Protein AF-A0AAP0W2Y2-F1 (afdb_monomer_lite)

Radius of gyration: 28.7 Å; chains: 1; bounding box: 55×35×80 Å

Sequence (165 aa):
MTTERNTQGSIVCRECGRAFAFLAPHLRMTHEMSVSEYRERWSKAKHVPLASAEHSARCRDNVIRRIRSGELDPELQVRMMAEGYARIKDRSSPSALQQKSSSRTATINRIWETSPAVKRVSAEIRREAVRRMKARSETGEKVRSIADELNLSLSCLYRWQAEDG

Structure (mmCIF, N/CA/C/O backbone):
data_AF-A0AAP0W2Y2-F1
#
_entry.id   AF-A0AAP0W2Y2-F1
#
loop_
_atom_site.group_PDB
_atom_site.id
_atom_site.type_symbol
_atom_site.label_atom_id
_atom_site.label_alt_id
_atom_site.label_comp_id
_atom_site.label_asym_id
_atom_site.label_entity_id
_atom_site.label_seq_id
_atom_site.pdbx_PDB_ins_code
_atom_site.Cartn_x
_atom_site.Cartn_y
_atom_site.Cartn_z
_atom_site.occupancy
_atom_site.B_iso_or_equiv
_atom_site.auth_seq_id
_atom_site.auth_comp_id
_atom_site.auth_asym_id
_atom_site.auth_atom_id
_atom_site.pdbx_PDB_model_num
ATOM 1 N N . MET A 1 1 ? -5.773 -18.299 16.163 1.00 42.88 1 MET A N 1
ATOM 2 C CA . MET A 1 1 ? -4.443 -18.026 16.752 1.00 42.88 1 MET A CA 1
ATOM 3 C C . MET A 1 1 ? -4.493 -16.724 17.532 1.00 42.88 1 MET A C 1
ATOM 5 O O . MET A 1 1 ? -4.720 -15.665 16.959 1.00 42.88 1 MET A O 1
ATOM 9 N N . THR A 1 2 ? -4.383 -16.832 18.848 1.00 48.81 2 THR A N 1
ATOM 10 C CA . THR A 1 2 ? -4.643 -15.784 19.841 1.00 48.81 2 THR A CA 1
ATOM 11 C C . THR A 1 2 ? -3.447 -14.832 19.928 1.00 48.81 2 THR A C 1
ATOM 13 O O . THR A 1 2 ? -2.305 -15.271 20.014 1.00 48.81 2 THR A O 1
ATOM 16 N N . THR A 1 3 ? -3.663 -13.515 19.884 1.00 58.31 3 THR A N 1
ATOM 17 C CA . THR A 1 3 ? -2.643 -12.560 20.350 1.00 58.31 3 THR A CA 1
ATOM 18 C C . THR A 1 3 ? -2.334 -12.871 21.805 1.00 58.31 3 THR A C 1
ATOM 20 O O . THR A 1 3 ? -3.253 -12.809 22.619 1.00 58.31 3 THR A O 1
ATOM 23 N N . GLU A 1 4 ? -1.080 -13.190 22.124 1.00 63.34 4 GLU A N 1
ATOM 24 C CA . GLU A 1 4 ? -0.613 -13.266 23.508 1.00 63.34 4 GLU A CA 1
ATOM 25 C C . GLU A 1 4 ? -0.848 -11.907 24.168 1.00 63.34 4 GLU A C 1
ATOM 27 O O . GLU A 1 4 ? -0.271 -10.882 23.787 1.00 63.34 4 GLU A O 1
ATOM 32 N N . ARG A 1 5 ? -1.793 -11.903 25.103 1.00 63.56 5 ARG A N 1
ATOM 33 C CA . ARG A 1 5 ? -2.084 -10.773 25.974 1.00 63.56 5 ARG A CA 1
ATOM 34 C C . ARG A 1 5 ? -1.474 -11.094 27.328 1.00 63.56 5 ARG A C 1
ATOM 36 O O . ARG A 1 5 ? -1.575 -12.229 27.786 1.00 63.56 5 ARG A O 1
ATOM 43 N N . ASN A 1 6 ? -0.848 -10.104 27.950 1.00 67.19 6 ASN A N 1
ATOM 44 C CA . ASN A 1 6 ? -0.424 -10.226 29.340 1.00 67.19 6 ASN A CA 1
ATOM 45 C C . ASN A 1 6 ? -1.664 -10.254 30.263 1.00 67.19 6 ASN A C 1
ATOM 47 O O . ASN A 1 6 ? -2.757 -9.862 29.846 1.00 67.19 6 ASN A O 1
ATOM 51 N N . THR A 1 7 ? -1.494 -10.649 31.525 1.00 61.44 7 THR A N 1
ATOM 52 C CA . THR A 1 7 ? -2.523 -10.639 32.584 1.00 61.44 7 THR A CA 1
ATOM 53 C C . THR A 1 7 ? -3.215 -9.281 32.743 1.00 61.44 7 THR A C 1
ATOM 55 O O . THR A 1 7 ? -4.377 -9.221 33.124 1.00 61.44 7 THR A O 1
ATOM 58 N N . GLN A 1 8 ? -2.539 -8.193 32.365 1.00 62.78 8 GLN A N 1
ATOM 59 C CA . GLN A 1 8 ? -3.058 -6.819 32.363 1.00 62.78 8 GLN A CA 1
ATOM 60 C C . GLN A 1 8 ? -3.794 -6.420 31.064 1.00 62.78 8 GLN A C 1
ATOM 62 O O . GLN A 1 8 ? -4.099 -5.252 30.856 1.00 62.78 8 GLN A O 1
ATOM 67 N N . GLY A 1 9 ? -4.029 -7.345 30.126 1.00 75.00 9 GLY A N 1
ATOM 68 C CA . GLY A 1 9 ? -4.712 -7.061 28.853 1.00 75.00 9 GLY A CA 1
ATOM 69 C C . GLY A 1 9 ? -3.869 -6.317 27.803 1.00 75.00 9 GLY A C 1
ATOM 70 O O . GLY A 1 9 ? -4.334 -6.104 26.678 1.00 75.00 9 GLY A O 1
ATOM 71 N N . SER A 1 10 ? -2.626 -5.962 28.139 1.00 83.50 10 SER A N 1
ATOM 72 C CA . SER A 1 10 ? -1.622 -5.400 27.228 1.00 83.50 10 SER A CA 1
ATOM 73 C C . SER A 1 10 ? -1.164 -6.421 26.185 1.00 83.50 10 SER A C 1
ATOM 75 O O . SER A 1 10 ? -1.082 -7.619 26.462 1.00 83.50 10 SER A O 1
ATOM 77 N N . ILE A 1 11 ? -0.840 -5.951 24.979 1.00 87.62 11 ILE A N 1
ATOM 78 C CA . ILE A 1 11 ? -0.340 -6.802 23.893 1.00 87.62 11 ILE A CA 1
ATOM 79 C C . ILE A 1 11 ? 1.166 -6.954 24.000 1.00 87.62 11 ILE A C 1
ATOM 81 O O . ILE A 1 11 ? 1.886 -5.965 24.110 1.00 87.62 11 ILE A O 1
ATOM 85 N N . VAL A 1 12 ? 1.636 -8.192 23.894 1.00 90.44 12 VAL A N 1
ATOM 86 C CA . VAL A 1 12 ? 3.062 -8.508 23.908 1.00 90.44 12 VAL A CA 1
ATOM 87 C C . VAL A 1 12 ? 3.639 -8.436 22.489 1.00 90.44 12 VAL A C 1
ATOM 89 O O . VAL A 1 12 ? 3.090 -9.004 21.538 1.00 90.44 12 VAL A O 1
ATOM 92 N N . CYS A 1 13 ? 4.747 -7.712 22.334 1.00 91.56 13 CYS A N 1
ATOM 93 C CA . CYS A 1 13 ? 5.548 -7.705 21.116 1.00 91.56 13 CYS A CA 1
ATOM 94 C C . CYS A 1 13 ? 6.282 -9.040 20.976 1.00 91.56 13 CYS A C 1
ATOM 96 O O . CYS A 1 13 ? 6.996 -9.439 21.889 1.00 91.56 13 CYS A O 1
ATOM 98 N N . ARG A 1 14 ? 6.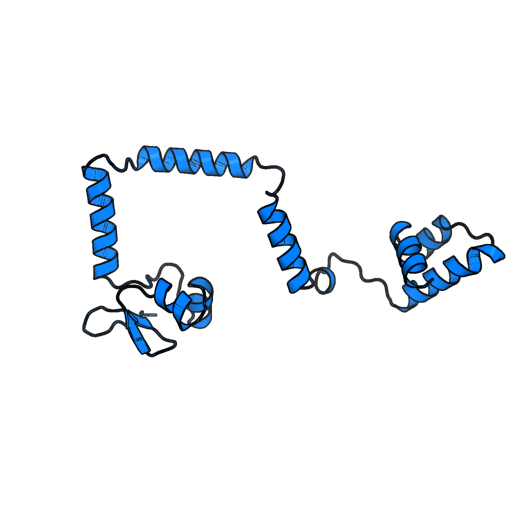165 -9.712 19.828 1.00 89.75 14 ARG A N 1
ATOM 99 C CA . ARG A 1 14 ? 6.846 -10.997 19.602 1.00 89.75 14 ARG A CA 1
ATOM 100 C C . ARG A 1 14 ? 8.316 -10.871 19.204 1.00 89.75 14 ARG A C 1
ATOM 102 O O . ARG A 1 14 ? 9.036 -11.851 19.291 1.00 89.75 14 ARG A O 1
ATOM 109 N N . GLU A 1 15 ? 8.768 -9.676 18.827 1.00 91.19 15 GLU A N 1
ATOM 110 C CA . GLU A 1 15 ? 10.187 -9.421 18.536 1.00 91.19 15 GLU A CA 1
ATOM 111 C C . GLU A 1 15 ? 11.013 -9.227 19.813 1.00 91.19 15 GLU A C 1
ATOM 113 O O . GLU A 1 15 ? 12.148 -9.678 19.887 1.00 91.19 15 GLU A O 1
ATOM 118 N N . CYS A 1 16 ? 10.462 -8.539 20.823 1.00 91.44 16 CYS A N 1
ATOM 119 C CA . CYS A 1 16 ? 11.216 -8.167 22.028 1.00 91.44 16 CYS A CA 1
ATOM 120 C C . CYS A 1 16 ? 10.554 -8.546 23.360 1.00 91.44 16 CYS A C 1
ATOM 122 O O . CYS A 1 16 ? 11.071 -8.187 24.413 1.00 91.44 16 CYS A O 1
ATOM 124 N N . GLY A 1 17 ? 9.393 -9.204 23.347 1.00 89.25 17 GLY A N 1
ATOM 125 C CA . GLY A 1 17 ? 8.699 -9.681 24.552 1.00 89.25 17 GLY A CA 1
ATOM 126 C C . GLY A 1 17 ? 8.073 -8.595 25.437 1.00 89.25 17 GLY A C 1
ATOM 127 O O . GLY A 1 17 ? 7.456 -8.911 26.451 1.00 89.25 17 GLY A O 1
ATOM 128 N N . ARG A 1 18 ? 8.195 -7.310 25.083 1.00 89.56 18 ARG A N 1
ATOM 129 C CA . ARG A 1 18 ? 7.649 -6.198 25.879 1.00 89.56 18 ARG A CA 1
ATOM 130 C C . ARG A 1 18 ? 6.147 -6.016 25.660 1.00 89.56 18 ARG A C 1
ATOM 132 O O . ARG A 1 18 ? 5.645 -6.215 24.554 1.00 89.56 18 ARG A O 1
ATOM 139 N N . ALA A 1 19 ? 5.437 -5.611 26.711 1.00 90.31 19 ALA A N 1
ATOM 140 C CA . ALA A 1 19 ? 3.995 -5.383 26.684 1.00 90.31 19 ALA A CA 1
ATOM 141 C C . ALA A 1 19 ? 3.653 -3.910 26.398 1.00 90.31 19 ALA A C 1
ATOM 143 O O . ALA A 1 19 ? 4.234 -3.006 26.991 1.00 90.31 19 ALA A O 1
ATOM 144 N N . PHE A 1 20 ? 2.676 -3.674 25.520 1.00 90.50 20 PHE A N 1
ATOM 145 C CA . PHE A 1 20 ? 2.247 -2.342 25.094 1.00 90.50 20 PHE A CA 1
ATOM 146 C C . PHE A 1 20 ? 0.724 -2.240 24.958 1.00 90.50 20 PHE A C 1
ATOM 148 O O . PHE A 1 20 ? 0.032 -3.214 24.649 1.00 90.50 20 PHE A O 1
ATOM 155 N N . ALA A 1 21 ? 0.201 -1.021 25.110 1.00 90.75 21 ALA A N 1
ATOM 156 C CA . ALA A 1 21 ? -1.190 -0.705 24.784 1.00 90.75 21 ALA A CA 1
ATOM 157 C C . ALA A 1 21 ? -1.422 -0.599 23.266 1.00 90.75 21 ALA A C 1
ATOM 159 O O . ALA A 1 21 ? -2.496 -0.934 22.777 1.00 90.75 21 ALA A O 1
ATOM 160 N N . PHE A 1 22 ? -0.419 -0.161 22.502 1.00 91.00 22 PHE A N 1
ATOM 161 C CA . PHE A 1 22 ? -0.490 -0.069 21.047 1.00 91.00 22 PHE A CA 1
ATOM 162 C C . PHE A 1 22 ? 0.876 -0.352 20.429 1.00 91.00 22 PHE A C 1
ATOM 164 O O . PHE A 1 22 ? 1.865 0.293 20.771 1.00 91.00 22 PHE A O 1
ATOM 171 N N . LEU A 1 23 ? 0.931 -1.331 19.527 1.00 91.81 23 LEU A N 1
ATOM 172 C CA . LEU A 1 23 ? 2.197 -1.884 19.056 1.00 91.81 23 LEU A CA 1
ATOM 173 C C . LEU A 1 23 ? 2.806 -1.104 17.878 1.00 91.81 23 LEU A C 1
ATOM 175 O O . LEU A 1 23 ? 4.022 -1.080 17.729 1.00 91.81 23 LEU A O 1
ATOM 179 N N . ALA A 1 24 ? 1.992 -0.448 17.044 1.00 91.19 24 ALA A N 1
ATOM 180 C CA . ALA A 1 24 ? 2.467 0.137 15.783 1.00 91.19 24 ALA A CA 1
ATOM 181 C C . ALA A 1 24 ? 3.602 1.178 15.926 1.00 91.19 24 ALA A C 1
ATOM 183 O O . ALA A 1 24 ? 4.557 1.097 15.152 1.00 91.19 24 ALA A O 1
ATOM 184 N N . PRO A 1 25 ? 3.570 2.120 16.894 1.00 92.75 25 PRO A N 1
ATOM 185 C CA . PRO A 1 25 ? 4.655 3.085 17.072 1.00 92.75 25 PRO A CA 1
ATOM 186 C C . PRO A 1 25 ? 5.954 2.397 17.494 1.00 92.75 25 PRO A C 1
ATOM 188 O O . PRO A 1 25 ? 7.022 2.721 16.986 1.00 92.75 25 PRO A O 1
ATOM 191 N N . HIS A 1 26 ? 5.852 1.395 18.369 1.00 93.75 26 HIS A N 1
ATOM 192 C CA . HIS A 1 26 ? 6.994 0.619 18.834 1.00 93.75 26 HIS A CA 1
ATOM 193 C C . HIS A 1 26 ? 7.661 -0.166 17.696 1.00 93.75 26 HIS A C 1
ATOM 195 O O . HIS A 1 26 ? 8.882 -0.128 17.574 1.00 93.75 26 HIS A O 1
ATOM 201 N N . LEU A 1 27 ? 6.879 -0.813 16.824 1.00 93.56 27 LEU A N 1
ATOM 202 C CA . LEU A 1 27 ? 7.424 -1.517 15.655 1.00 93.56 27 LEU A CA 1
ATOM 203 C C . LEU A 1 27 ? 8.233 -0.578 14.763 1.00 93.56 27 LEU A C 1
ATOM 205 O O . LEU A 1 27 ? 9.342 -0.912 14.360 1.00 93.56 27 LEU A O 1
ATOM 209 N N . ARG A 1 28 ? 7.705 0.624 14.520 1.00 92.94 28 ARG A N 1
ATOM 210 C CA . ARG A 1 28 ? 8.353 1.600 13.649 1.00 92.94 28 ARG A CA 1
ATOM 211 C C . ARG A 1 28 ? 9.617 2.198 14.266 1.00 92.94 28 ARG A C 1
ATOM 213 O O . ARG A 1 28 ? 10.571 2.432 13.540 1.00 92.94 28 ARG A O 1
ATOM 220 N N . MET A 1 29 ? 9.620 2.469 15.572 1.00 93.38 29 MET A N 1
ATOM 221 C CA . MET A 1 29 ? 10.742 3.149 16.237 1.00 93.38 29 MET A CA 1
ATOM 222 C C . MET A 1 29 ? 11.823 2.201 16.758 1.00 93.38 29 MET A C 1
ATOM 224 O O . MET A 1 29 ? 12.969 2.608 16.875 1.00 93.38 29 MET A O 1
ATOM 228 N N . THR A 1 30 ? 11.476 0.966 17.126 1.00 93.50 30 THR A N 1
ATOM 229 C CA . THR A 1 30 ? 12.435 0.005 17.696 1.00 93.50 30 THR A CA 1
ATOM 230 C C . THR A 1 30 ? 12.866 -1.056 16.695 1.00 93.50 30 THR A C 1
ATOM 232 O O . THR A 1 30 ? 14.013 -1.483 16.722 1.00 93.50 30 THR A O 1
ATOM 235 N N . HIS A 1 31 ? 11.947 -1.513 15.848 1.00 92.88 31 HIS A N 1
ATOM 236 C CA . HIS A 1 31 ? 12.203 -2.610 14.914 1.00 92.88 31 HIS A CA 1
ATOM 237 C C . HIS A 1 31 ? 12.292 -2.137 13.462 1.00 92.88 31 HIS A C 1
ATOM 239 O O . HIS A 1 31 ? 12.431 -2.970 12.575 1.00 92.88 31 HIS A O 1
ATOM 245 N N . GLU A 1 32 ? 12.170 -0.823 13.229 1.00 92.25 32 GLU A N 1
ATOM 246 C CA . GLU A 1 32 ? 12.177 -0.184 11.905 1.00 92.25 32 GLU A CA 1
ATOM 247 C C . GLU A 1 32 ? 11.254 -0.873 10.888 1.00 92.25 32 GLU A C 1
ATOM 249 O O . GLU A 1 32 ? 11.469 -0.817 9.681 1.00 92.25 32 GLU A O 1
ATOM 254 N N . MET A 1 33 ? 10.187 -1.507 11.383 1.00 91.62 33 MET A N 1
ATOM 255 C CA . MET A 1 33 ? 9.305 -2.345 10.584 1.00 91.62 33 MET A CA 1
ATOM 256 C C . MET A 1 33 ? 7.893 -1.778 10.532 1.00 91.62 33 MET A C 1
ATOM 258 O O . MET A 1 33 ? 7.374 -1.181 11.485 1.00 91.62 33 MET A O 1
ATOM 262 N N . SER A 1 34 ? 7.231 -2.008 9.408 1.00 92.25 34 SER A N 1
ATOM 263 C CA . SER A 1 34 ? 5.821 -1.704 9.240 1.00 92.25 34 SER A CA 1
ATOM 264 C C . SER A 1 34 ? 4.934 -2.727 9.955 1.00 92.25 34 SER A C 1
ATOM 266 O O . SER A 1 34 ? 5.292 -3.881 10.205 1.00 92.25 34 SER A O 1
ATOM 268 N N . VAL A 1 35 ? 3.698 -2.314 10.243 1.00 90.75 35 VAL A N 1
ATOM 269 C CA . VAL A 1 35 ? 2.667 -3.209 10.785 1.00 90.75 35 VAL A CA 1
ATOM 270 C C . VAL A 1 35 ? 2.367 -4.369 9.828 1.00 90.75 35 VAL A C 1
ATOM 272 O O . VAL A 1 35 ? 2.070 -5.470 10.288 1.00 90.75 35 VAL A O 1
ATOM 275 N N . SER A 1 36 ? 2.427 -4.140 8.513 1.00 90.69 36 SER A N 1
ATOM 276 C CA . SER A 1 36 ? 2.238 -5.181 7.497 1.00 90.69 36 SER A CA 1
ATOM 277 C C . SER A 1 36 ? 3.331 -6.241 7.559 1.00 90.69 36 SER A C 1
ATOM 279 O O . SER A 1 36 ? 2.998 -7.419 7.657 1.00 90.69 36 SER A O 1
ATOM 281 N N . GLU A 1 37 ? 4.599 -5.829 7.592 1.00 90.19 37 GLU A N 1
ATOM 282 C CA . GLU A 1 37 ? 5.743 -6.749 7.675 1.00 90.19 37 GLU A CA 1
ATOM 283 C C . GLU A 1 37 ? 5.703 -7.554 8.976 1.00 90.19 37 GLU A C 1
ATOM 285 O O . GLU A 1 37 ? 5.880 -8.769 8.967 1.00 90.19 37 GLU A O 1
ATOM 290 N N . TYR A 1 38 ? 5.372 -6.910 10.101 1.00 92.25 38 TYR A N 1
ATOM 291 C CA . TYR A 1 38 ? 5.212 -7.614 11.376 1.00 92.25 38 TYR A CA 1
ATOM 292 C C . TYR A 1 38 ? 4.089 -8.657 11.322 1.00 92.25 38 TYR A C 1
ATOM 294 O O . TYR A 1 38 ? 4.217 -9.760 11.856 1.00 92.25 38 TYR A O 1
ATOM 302 N N . ARG A 1 39 ? 2.965 -8.333 10.677 1.00 91.88 39 ARG A N 1
ATOM 303 C CA . ARG A 1 39 ? 1.853 -9.278 10.524 1.00 91.88 39 ARG A CA 1
ATOM 304 C C . ARG A 1 39 ? 2.232 -10.469 9.661 1.00 91.88 39 ARG A C 1
ATOM 306 O O . ARG A 1 39 ? 1.874 -11.582 10.027 1.00 91.88 39 ARG A O 1
ATOM 313 N N . GLU A 1 40 ? 2.931 -10.239 8.560 1.00 92.00 40 GLU A N 1
ATOM 314 C CA . GLU A 1 40 ? 3.403 -11.296 7.668 1.00 92.00 40 GLU A CA 1
ATOM 315 C C . GLU A 1 40 ? 4.390 -12.217 8.388 1.00 92.00 40 GLU A C 1
ATOM 317 O O . GLU A 1 40 ? 4.149 -13.420 8.489 1.00 92.00 40 GLU A O 1
ATOM 322 N N . ARG A 1 41 ? 5.415 -11.637 9.022 1.00 92.19 41 ARG A N 1
ATOM 323 C CA . ARG A 1 41 ? 6.448 -12.377 9.756 1.00 92.19 41 ARG A CA 1
ATOM 324 C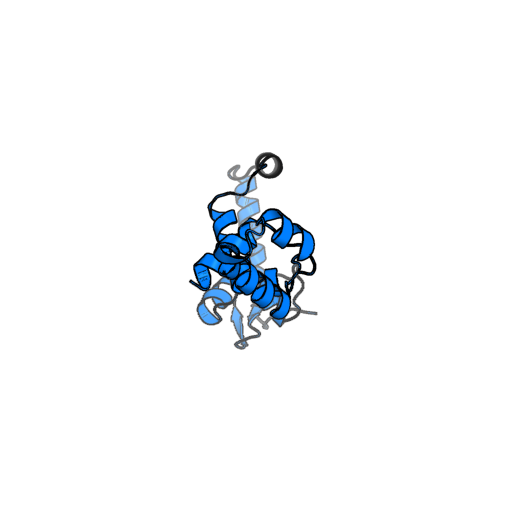 C . ARG A 1 41 ? 5.878 -13.273 10.855 1.00 92.19 41 ARG A C 1
ATOM 326 O O . ARG A 1 41 ? 6.332 -14.397 11.036 1.00 92.19 41 ARG A O 1
ATOM 333 N N . TRP A 1 42 ? 4.861 -12.794 11.569 1.00 89.56 42 TRP A N 1
ATOM 334 C CA . TRP A 1 42 ? 4.230 -13.528 12.670 1.00 89.56 42 TRP A CA 1
ATOM 335 C C . TRP A 1 42 ? 2.900 -14.191 12.294 1.00 89.56 42 TRP A C 1
ATOM 337 O O . TRP A 1 42 ? 2.152 -14.586 13.193 1.00 89.56 42 TRP A O 1
ATOM 347 N N . SER A 1 43 ? 2.581 -14.285 10.997 1.00 88.88 43 SER A N 1
ATOM 348 C CA . SER A 1 43 ? 1.338 -14.877 10.475 1.00 88.88 43 SER A CA 1
ATOM 349 C C . SER A 1 43 ? 0.066 -14.369 11.180 1.00 88.88 43 SER A C 1
ATOM 351 O O . SER A 1 43 ? -0.877 -15.115 11.453 1.00 88.88 43 SER A O 1
ATOM 353 N N . LYS A 1 44 ? 0.025 -13.073 11.520 1.00 86.12 44 LYS A N 1
ATOM 354 C CA . LYS A 1 44 ? -1.121 -12.438 12.185 1.00 86.12 44 LYS A CA 1
ATOM 355 C C . LYS A 1 44 ? -2.116 -11.922 11.153 1.00 86.12 44 LYS A C 1
ATOM 357 O O . LYS A 1 44 ? -1.833 -10.983 10.410 1.00 86.12 44 LYS A O 1
ATOM 362 N N . ALA A 1 45 ? -3.332 -12.463 11.183 1.00 86.25 45 ALA A N 1
ATOM 363 C CA . ALA A 1 45 ? -4.413 -12.027 10.304 1.00 86.25 45 ALA A CA 1
ATOM 364 C C . ALA A 1 45 ? -4.703 -10.520 10.441 1.00 86.25 45 ALA A C 1
ATOM 366 O O . ALA A 1 45 ? -4.659 -9.963 11.540 1.00 86.25 45 ALA A O 1
ATOM 367 N N . LYS A 1 46 ? -5.030 -9.855 9.323 1.00 85.94 46 LYS A N 1
ATOM 368 C CA . LYS A 1 46 ? -5.204 -8.388 9.244 1.00 85.94 46 LYS A CA 1
ATOM 369 C C . LYS A 1 46 ? -6.249 -7.833 10.220 1.00 85.94 46 LYS A C 1
ATOM 371 O O . LYS A 1 46 ? -6.045 -6.753 10.763 1.00 85.94 46 LYS A O 1
ATOM 376 N N . HIS A 1 47 ? -7.323 -8.581 10.473 1.00 84.00 47 HIS A N 1
ATOM 377 C CA . HIS A 1 47 ? -8.419 -8.170 11.358 1.00 84.00 47 HIS A CA 1
ATOM 378 C C . HIS A 1 47 ? -8.072 -8.261 12.853 1.00 84.00 47 HIS A C 1
ATOM 380 O O . HIS A 1 47 ? -8.790 -7.718 13.686 1.00 84.00 47 HIS A O 1
ATOM 386 N N . VAL A 1 48 ? -6.979 -8.939 13.217 1.00 86.25 48 VAL A N 1
ATOM 387 C CA . VAL A 1 48 ? -6.576 -9.062 14.619 1.00 86.25 48 VAL A CA 1
ATOM 388 C C . VAL A 1 48 ? -5.958 -7.736 15.072 1.00 86.25 48 VAL A C 1
ATOM 390 O O . VAL A 1 48 ? -4.987 -7.288 14.447 1.00 86.25 48 VAL A O 1
ATOM 393 N N . PRO A 1 49 ? -6.475 -7.086 16.129 1.00 86.50 49 PRO A N 1
ATOM 394 C CA . PRO A 1 49 ? -5.944 -5.811 16.590 1.00 86.50 49 PRO A CA 1
ATOM 395 C C . PRO A 1 49 ? -4.539 -5.981 17.178 1.00 86.50 49 PRO A C 1
ATOM 397 O O . PRO A 1 49 ? -4.263 -6.924 17.914 1.00 86.50 49 PRO A O 1
ATOM 400 N N . LEU A 1 50 ? -3.655 -5.028 16.868 1.00 90.88 50 LEU A N 1
ATOM 401 C CA . LEU A 1 50 ? -2.341 -4.871 17.511 1.00 90.88 50 LEU A CA 1
ATOM 402 C C . LEU A 1 50 ? -2.377 -3.766 18.585 1.00 90.88 50 LEU A C 1
ATOM 404 O O . LEU A 1 50 ? -1.374 -3.104 18.854 1.00 90.88 50 LEU A O 1
ATOM 408 N N . ALA A 1 51 ? -3.556 -3.552 19.167 1.00 90.19 51 ALA A N 1
ATOM 409 C CA . ALA A 1 51 ? -3.794 -2.681 20.310 1.00 90.19 51 ALA A CA 1
ATOM 410 C C . ALA A 1 51 ? -4.492 -3.460 21.433 1.00 90.19 51 ALA A C 1
ATOM 412 O O . ALA A 1 51 ? -5.255 -4.391 21.159 1.00 90.19 51 ALA A O 1
ATOM 413 N N . SER A 1 52 ? -4.257 -3.073 22.685 1.00 89.69 52 SER A N 1
ATOM 414 C CA . SER A 1 52 ? -4.969 -3.625 23.835 1.00 89.69 52 SER A CA 1
ATOM 415 C C . SER A 1 52 ? -6.477 -3.389 23.706 1.00 89.69 52 SER A C 1
ATOM 417 O O . SER A 1 52 ? -6.942 -2.495 22.984 1.00 89.69 52 SER A O 1
ATOM 419 N N . ALA A 1 53 ? -7.260 -4.213 24.405 1.00 87.38 53 ALA A N 1
ATOM 420 C CA . ALA A 1 53 ? -8.715 -4.090 24.401 1.00 87.38 53 ALA A CA 1
ATOM 421 C C . ALA A 1 53 ? -9.163 -2.724 24.946 1.00 87.38 53 ALA A C 1
ATOM 423 O O . ALA A 1 53 ? -10.016 -2.079 24.344 1.00 87.38 53 ALA A O 1
ATOM 424 N N . GLU A 1 54 ? -8.523 -2.253 26.018 1.00 89.75 54 GLU A N 1
ATOM 425 C CA . GLU A 1 54 ? -8.779 -0.945 26.625 1.00 89.75 54 GLU A CA 1
ATOM 426 C C . GLU A 1 54 ? -8.466 0.208 25.662 1.00 89.75 54 GLU A C 1
ATOM 428 O O . GLU A 1 54 ? -9.294 1.096 25.465 1.00 89.75 54 GLU A O 1
ATOM 433 N N . HIS A 1 55 ? -7.310 0.173 24.988 1.00 89.94 55 HIS A N 1
ATOM 434 C CA . HIS A 1 55 ? -6.961 1.196 24.002 1.00 89.94 55 HIS A CA 1
ATOM 435 C C . HIS A 1 55 ? -7.982 1.233 22.860 1.00 89.94 55 HIS A C 1
ATOM 437 O O . HIS A 1 55 ? -8.435 2.303 22.454 1.00 89.94 55 HIS A O 1
ATOM 443 N N . SER A 1 56 ? -8.385 0.054 22.382 1.00 89.31 56 SER A N 1
ATOM 444 C CA . SER A 1 56 ? -9.391 -0.082 21.327 1.00 89.31 56 SER A CA 1
ATOM 445 C C . SER A 1 56 ? -10.760 0.452 21.766 1.00 89.31 56 SER A C 1
ATOM 447 O O . SER A 1 56 ? -11.433 1.116 20.977 1.00 89.31 56 SER A O 1
ATOM 449 N N . ALA A 1 57 ? -11.163 0.201 23.017 1.00 91.44 57 ALA A N 1
ATOM 450 C CA . ALA A 1 57 ? -12.395 0.734 23.597 1.00 91.44 57 ALA A CA 1
ATOM 451 C C . ALA A 1 57 ? -12.347 2.264 23.690 1.00 91.44 57 ALA A C 1
ATOM 453 O O . ALA A 1 57 ? -13.226 2.932 23.158 1.00 91.44 57 ALA A O 1
ATOM 454 N N . ARG A 1 58 ? -11.256 2.830 24.218 1.00 92.94 58 ARG A N 1
ATOM 455 C CA . ARG A 1 58 ? -11.069 4.284 24.315 1.00 92.94 58 ARG A CA 1
ATOM 456 C C . ARG A 1 58 ? -11.132 4.984 22.956 1.00 92.94 58 ARG A C 1
ATOM 458 O O . ARG A 1 58 ? -11.722 6.056 22.837 1.00 92.94 58 ARG A O 1
ATOM 465 N N . CYS A 1 59 ? -10.539 4.391 21.918 1.00 92.12 59 CYS A N 1
ATOM 466 C CA . CYS A 1 59 ? -10.649 4.911 20.554 1.00 92.12 59 CYS A CA 1
ATOM 467 C C . CYS A 1 59 ? -12.099 4.893 20.054 1.00 92.12 59 CYS A C 1
ATOM 469 O O . CYS A 1 59 ? -12.554 5.879 19.476 1.00 92.12 59 CYS A O 1
ATOM 471 N N . ARG A 1 60 ? -12.834 3.801 20.302 1.00 93.12 60 ARG A N 1
ATOM 472 C CA . ARG A 1 60 ? -14.254 3.692 19.946 1.00 93.12 60 ARG A CA 1
ATOM 473 C C . ARG A 1 60 ? -15.090 4.754 20.660 1.00 93.12 60 ARG A C 1
ATOM 475 O O . ARG A 1 60 ? -15.867 5.442 20.005 1.00 93.12 60 ARG A O 1
ATOM 482 N N . ASP A 1 61 ? -14.891 4.930 21.960 1.00 96.62 61 ASP A N 1
ATOM 483 C CA . ASP A 1 61 ? -15.638 5.898 22.765 1.00 96.62 61 ASP A CA 1
ATOM 484 C C . ASP A 1 61 ? -15.366 7.333 22.315 1.00 96.62 61 ASP A C 1
ATOM 486 O O . ASP A 1 61 ? -16.285 8.146 22.237 1.00 96.62 61 ASP A O 1
ATOM 490 N N . ASN A 1 62 ? -14.121 7.642 21.935 1.00 96.31 62 ASN A N 1
ATOM 491 C CA . ASN A 1 62 ? -13.784 8.936 21.350 1.00 96.31 62 ASN A CA 1
ATOM 492 C C . ASN A 1 62 ? -14.555 9.187 20.047 1.00 96.31 62 ASN A C 1
ATOM 494 O O . ASN A 1 62 ? -15.125 10.263 19.890 1.00 96.31 62 ASN A O 1
ATOM 498 N N . VAL A 1 63 ? -14.622 8.202 19.145 1.00 94.75 63 VAL A N 1
ATOM 499 C CA . VAL A 1 63 ? -15.390 8.320 17.895 1.00 94.75 63 VAL A CA 1
ATOM 500 C C . VAL A 1 63 ? -16.878 8.512 18.189 1.00 94.75 63 VAL A C 1
ATOM 502 O O . VAL A 1 63 ? -17.482 9.440 17.660 1.00 94.75 63 VAL A O 1
ATOM 505 N N . ILE A 1 64 ? -17.458 7.711 19.088 1.00 96.31 64 ILE A N 1
ATOM 506 C CA . ILE A 1 64 ? -18.867 7.842 19.493 1.00 96.31 64 ILE A CA 1
ATOM 507 C C . ILE A 1 64 ? -19.141 9.226 20.087 1.00 96.31 64 ILE A C 1
ATOM 509 O O . ILE A 1 64 ? -20.148 9.849 19.756 1.00 96.31 64 ILE A O 1
ATOM 513 N N . ARG A 1 65 ? -18.245 9.738 20.938 1.00 97.62 65 ARG A N 1
ATOM 514 C CA . ARG A 1 65 ? -18.354 11.086 21.508 1.00 97.62 65 ARG A CA 1
ATOM 515 C C . ARG A 1 65 ? -18.389 12.151 20.411 1.00 97.62 65 ARG A C 1
ATOM 517 O O . ARG A 1 65 ? -19.235 13.032 20.484 1.00 97.62 65 ARG A O 1
ATOM 524 N N . ARG A 1 66 ? -17.511 12.058 19.406 1.00 96.81 66 ARG A N 1
ATOM 525 C CA . ARG A 1 66 ? -17.450 13.006 18.275 1.00 96.81 66 ARG A CA 1
ATOM 526 C C . ARG A 1 66 ? -18.715 12.971 17.423 1.00 96.81 66 ARG A C 1
ATOM 528 O O . ARG A 1 66 ? -19.176 14.019 16.984 1.00 96.81 66 ARG A O 1
ATOM 535 N N . ILE A 1 67 ? -19.298 11.785 17.245 1.00 96.31 67 ILE A N 1
ATOM 536 C CA . ILE A 1 67 ? -20.593 11.625 16.571 1.00 96.31 67 ILE A CA 1
ATOM 537 C C . ILE A 1 67 ? -21.695 12.306 17.382 1.00 96.31 67 ILE A C 1
ATOM 539 O O . ILE A 1 67 ? -22.440 13.127 16.859 1.00 96.31 67 ILE A O 1
ATOM 543 N N . ARG A 1 68 ? -21.765 12.023 18.687 1.00 96.19 68 ARG A N 1
ATOM 544 C CA . ARG A 1 68 ? -22.775 12.608 19.582 1.00 96.19 68 ARG A CA 1
ATOM 545 C C . ARG A 1 68 ? -22.665 14.126 19.700 1.00 96.19 68 ARG A C 1
ATOM 547 O O . ARG A 1 68 ? -23.685 14.784 19.849 1.00 96.19 68 ARG A O 1
ATOM 554 N N . SER A 1 69 ? -21.454 14.680 19.643 1.00 96.75 69 SER A N 1
ATOM 555 C CA . SER A 1 69 ? -21.238 16.129 19.682 1.00 96.75 69 SER A CA 1
ATOM 556 C C . SER A 1 69 ? -21.451 16.819 18.331 1.00 96.75 69 SER A C 1
ATOM 558 O O . SER A 1 69 ? -21.282 18.030 18.259 1.00 96.75 69 SER A O 1
ATOM 560 N N . GLY A 1 70 ? -21.756 16.073 17.261 1.00 94.38 70 GLY A N 1
ATOM 561 C CA . GLY A 1 70 ? -21.884 16.608 15.902 1.00 94.38 70 GLY A CA 1
ATOM 562 C C . GLY A 1 70 ? -20.557 17.011 15.247 1.00 94.38 70 GLY A C 1
ATOM 563 O O . GLY A 1 70 ? -20.560 17.579 14.163 1.00 94.38 70 GLY A O 1
ATOM 564 N N . GLU A 1 71 ? -19.414 16.709 15.873 1.00 95.38 71 GLU A N 1
ATOM 565 C CA . GLU A 1 71 ? -18.083 16.972 15.300 1.00 95.38 71 GLU A CA 1
ATOM 566 C C . GLU A 1 71 ? -17.789 16.024 14.124 1.00 95.38 71 GLU A C 1
ATOM 568 O O . GLU A 1 71 ? -17.023 16.350 13.219 1.00 95.38 71 GLU A O 1
ATOM 573 N N . LEU A 1 72 ? -18.389 14.830 14.150 1.00 93.69 72 LEU A N 1
ATOM 574 C CA . LEU A 1 72 ? -18.278 13.825 13.103 1.00 93.69 72 LEU A CA 1
ATOM 575 C C . LEU A 1 72 ? -19.675 13.406 12.644 1.00 93.69 72 LEU A C 1
ATOM 577 O O . LEU A 1 72 ? -20.391 12.752 13.394 1.00 93.69 72 LEU A O 1
ATOM 581 N N . ASP A 1 73 ? -20.031 13.721 11.402 1.00 96.31 73 ASP A N 1
ATOM 582 C CA . ASP A 1 73 ? -21.202 13.149 10.735 1.00 96.31 73 ASP A CA 1
ATOM 583 C C . ASP A 1 73 ? -20.765 11.919 9.911 1.00 96.31 73 ASP A C 1
ATOM 585 O O . ASP A 1 73 ? -20.053 12.081 8.910 1.00 96.31 73 ASP A O 1
ATOM 589 N N . PRO A 1 74 ? -21.157 10.691 10.311 1.00 95.25 74 PRO A N 1
ATOM 590 C CA . PRO A 1 74 ? -20.805 9.477 9.581 1.00 95.25 74 PRO A CA 1
ATOM 591 C C . PRO A 1 74 ? -21.302 9.476 8.133 1.00 95.25 74 PRO A C 1
ATOM 593 O O . PRO A 1 74 ? -20.586 9.010 7.248 1.00 95.25 74 PRO A O 1
ATOM 596 N N . GLU A 1 75 ? -22.495 10.016 7.873 1.00 95.62 75 GLU A N 1
ATOM 597 C CA . GLU A 1 75 ? -23.107 9.979 6.543 1.00 95.62 75 GLU A CA 1
ATOM 598 C C . GLU A 1 75 ? -22.386 10.937 5.592 1.00 95.62 75 GLU A C 1
ATOM 600 O O . GLU A 1 75 ? -22.060 10.598 4.451 1.00 95.62 75 GLU A O 1
ATOM 605 N N . LEU A 1 76 ? -22.053 12.137 6.073 1.00 95.44 76 LEU A N 1
ATOM 606 C CA . LEU A 1 76 ? -21.192 13.053 5.330 1.00 95.44 76 LEU A CA 1
ATOM 607 C C . LEU A 1 76 ? -19.808 12.444 5.073 1.00 95.44 76 LEU A C 1
ATOM 609 O O . LEU A 1 76 ? -19.310 12.533 3.951 1.00 95.44 76 LEU A O 1
ATOM 613 N N . GLN A 1 77 ? -19.202 11.785 6.065 1.00 93.06 77 GLN A N 1
ATOM 614 C CA . GLN A 1 77 ? -17.891 11.158 5.901 1.00 93.06 77 GLN A CA 1
ATOM 615 C C . GLN A 1 77 ? -17.902 10.074 4.812 1.00 93.06 77 GLN A C 1
ATOM 617 O O . GLN A 1 77 ? -16.991 10.036 3.980 1.00 93.06 77 GLN A O 1
ATOM 622 N N . VAL A 1 78 ? -18.927 9.216 4.788 1.00 95.56 78 VAL A N 1
ATOM 623 C CA . VAL A 1 78 ? -19.084 8.170 3.765 1.00 95.56 78 VAL A CA 1
ATOM 624 C C . VAL A 1 78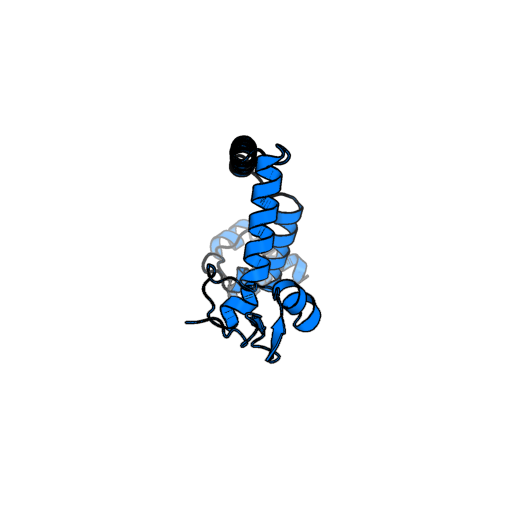 ? -19.255 8.786 2.376 1.00 95.56 78 VAL A C 1
ATOM 626 O O . VAL A 1 78 ? -18.575 8.358 1.440 1.00 95.56 78 VAL A O 1
ATOM 629 N N . ARG A 1 79 ? -20.080 9.832 2.238 1.00 95.62 79 ARG A N 1
ATOM 630 C CA . ARG A 1 79 ? -20.250 10.551 0.963 1.00 95.62 79 ARG A CA 1
ATOM 631 C C . ARG A 1 79 ? -18.942 11.168 0.470 1.00 95.62 79 ARG A C 1
ATOM 633 O O . ARG A 1 79 ? -18.538 10.910 -0.661 1.00 95.62 79 ARG A O 1
ATOM 640 N N . MET A 1 80 ? -18.225 11.891 1.331 1.00 94.06 80 MET A N 1
ATOM 641 C CA . MET A 1 80 ? -16.922 12.480 0.989 1.00 94.06 80 MET A CA 1
ATOM 642 C C . MET A 1 80 ? -15.895 11.414 0.578 1.00 94.06 80 MET A C 1
ATOM 644 O O . MET A 1 80 ? -15.099 11.628 -0.338 1.00 94.06 80 MET A O 1
ATOM 648 N N . MET A 1 81 ? -15.909 10.251 1.236 1.00 93.75 81 MET A N 1
ATOM 649 C CA . MET A 1 81 ? -15.040 9.125 0.896 1.00 93.75 81 MET A CA 1
ATOM 650 C C . MET A 1 81 ? -15.390 8.537 -0.479 1.00 93.75 81 MET A C 1
ATOM 652 O O . MET A 1 81 ? -14.487 8.295 -1.281 1.00 93.75 81 MET A O 1
ATOM 656 N N . ALA A 1 82 ? -16.679 8.363 -0.783 1.00 92.88 82 ALA A N 1
ATOM 657 C CA . ALA A 1 82 ? -17.146 7.902 -2.090 1.00 92.88 82 ALA A CA 1
ATOM 658 C C . ALA A 1 82 ? -16.761 8.877 -3.216 1.00 92.88 82 ALA A C 1
ATOM 660 O O . ALA A 1 82 ? -16.224 8.449 -4.239 1.00 92.88 82 ALA A O 1
ATOM 661 N N . GLU A 1 83 ? -16.942 10.184 -3.006 1.00 92.31 83 GLU A N 1
ATOM 662 C CA . GLU A 1 83 ? -16.497 11.220 -3.944 1.00 92.31 83 GLU A CA 1
ATOM 663 C C . GLU A 1 83 ? -14.980 11.183 -4.161 1.00 92.31 83 GLU A C 1
ATOM 665 O O . GLU A 1 83 ? -14.503 11.262 -5.294 1.00 92.31 83 GLU A O 1
ATOM 670 N N . GLY A 1 84 ? -14.207 11.030 -3.082 1.00 88.62 84 GLY A N 1
ATOM 671 C CA . GLY A 1 84 ? -12.755 10.894 -3.153 1.00 88.62 84 GLY A CA 1
ATOM 672 C C . GLY A 1 84 ? -12.328 9.690 -3.992 1.00 88.62 84 GLY A C 1
ATOM 673 O O . GLY A 1 84 ? -11.461 9.817 -4.859 1.00 88.62 84 GLY A O 1
ATOM 674 N N . TYR A 1 85 ? -12.964 8.533 -3.790 1.00 87.00 85 TYR A N 1
ATOM 675 C CA . TYR A 1 85 ? -12.689 7.339 -4.589 1.00 87.00 85 TYR A CA 1
ATOM 676 C C . TYR A 1 85 ? -13.102 7.488 -6.052 1.00 87.00 85 TYR A C 1
ATOM 678 O O . TYR A 1 85 ? -12.353 7.051 -6.926 1.00 87.00 85 TYR A O 1
ATOM 686 N N . ALA A 1 86 ? -14.234 8.137 -6.337 1.00 87.75 86 ALA A N 1
ATOM 687 C CA . ALA A 1 86 ? -14.660 8.423 -7.705 1.00 87.75 86 ALA A CA 1
ATOM 688 C C . ALA A 1 86 ? -13.618 9.282 -8.444 1.00 87.75 86 ALA A C 1
ATOM 690 O O . ALA A 1 86 ? -13.162 8.907 -9.522 1.00 87.75 86 ALA A O 1
ATOM 691 N N . ARG A 1 87 ? -13.120 10.352 -7.804 1.00 81.75 87 ARG A N 1
ATOM 692 C CA . ARG A 1 87 ? -12.058 11.212 -8.366 1.00 81.75 87 ARG A CA 1
ATOM 693 C C . ARG A 1 87 ? -10.757 10.459 -8.652 1.00 81.75 87 ARG A C 1
ATOM 695 O O . ARG A 1 87 ? -10.040 10.804 -9.587 1.00 81.75 87 ARG A O 1
ATOM 702 N N . ILE A 1 88 ? -10.416 9.460 -7.836 1.00 79.06 88 ILE A N 1
ATOM 703 C CA . ILE A 1 88 ? -9.229 8.622 -8.063 1.00 79.06 88 ILE A CA 1
ATOM 704 C C . ILE A 1 88 ? -9.457 7.673 -9.243 1.00 79.06 88 ILE A C 1
ATOM 706 O O . ILE A 1 88 ? -8.537 7.481 -10.035 1.00 79.06 88 ILE A O 1
ATOM 710 N N . LYS A 1 89 ? -10.657 7.094 -9.374 1.00 71.94 89 LYS A N 1
ATOM 711 C CA . LYS A 1 89 ? -10.998 6.171 -10.465 1.00 71.94 89 LYS A CA 1
ATOM 712 C C . LYS A 1 89 ? -10.912 6.844 -11.837 1.00 71.94 89 LYS A C 1
ATOM 714 O O . LYS A 1 89 ? -10.402 6.232 -12.769 1.00 71.94 89 LYS A O 1
ATOM 719 N N . ASP A 1 90 ? -11.324 8.105 -11.930 1.00 69.19 90 ASP A N 1
ATOM 720 C CA . ASP A 1 90 ? -11.255 8.886 -13.175 1.00 69.19 90 ASP A CA 1
ATOM 721 C C . ASP A 1 90 ? -9.844 9.405 -13.488 1.00 69.19 90 ASP A C 1
ATOM 723 O O . ASP A 1 90 ? -9.597 10.023 -14.529 1.00 69.19 90 ASP A O 1
ATOM 727 N N . ARG A 1 91 ? -8.871 9.159 -12.603 1.00 70.38 91 ARG A N 1
ATOM 728 C CA . ARG A 1 91 ? -7.502 9.614 -12.806 1.00 70.38 91 ARG A CA 1
ATOM 729 C C . ARG A 1 91 ? -6.805 8.737 -13.848 1.00 70.38 91 ARG A C 1
ATOM 731 O O . ARG A 1 91 ? -6.172 7.739 -13.518 1.00 70.38 91 ARG A O 1
ATOM 738 N N . SER A 1 92 ? -6.852 9.172 -15.105 1.00 68.88 92 SER A N 1
ATOM 739 C CA . SER A 1 92 ? -6.224 8.465 -16.232 1.00 68.88 92 SER A CA 1
ATOM 740 C C . SER A 1 92 ? -4.693 8.353 -16.135 1.00 68.88 92 SER A C 1
ATOM 742 O O . SER A 1 92 ? -4.110 7.500 -16.800 1.00 68.88 92 SER A O 1
ATOM 744 N N . SER A 1 93 ? -4.039 9.186 -15.312 1.00 75.25 93 SER A N 1
ATOM 745 C CA . SER A 1 93 ? -2.579 9.202 -15.161 1.00 75.25 93 SER A CA 1
ATOM 746 C C . SER A 1 93 ? -2.146 9.223 -13.690 1.00 75.25 93 SER A C 1
ATOM 748 O O . SER A 1 93 ? -2.680 10.012 -12.898 1.00 75.25 93 SER A O 1
ATOM 750 N N . PRO A 1 94 ? -1.144 8.412 -13.298 1.00 80.31 94 PRO A N 1
ATOM 751 C CA . PRO A 1 94 ? -0.622 8.414 -11.937 1.00 80.31 94 PRO A CA 1
ATOM 752 C C . PRO A 1 94 ? -0.067 9.791 -11.554 1.00 80.31 94 PRO A C 1
ATOM 754 O O . PRO A 1 94 ? 0.393 10.564 -12.393 1.00 80.31 94 PRO A O 1
ATOM 757 N N . SER A 1 95 ? -0.101 10.110 -10.259 1.00 82.50 95 SER A N 1
ATOM 758 C CA . SER A 1 95 ? 0.549 11.326 -9.760 1.00 82.50 95 SER A CA 1
ATOM 759 C C . SER A 1 95 ? 2.068 11.259 -9.962 1.00 82.50 95 SER A C 1
ATOM 761 O O . SER A 1 95 ? 2.644 10.172 -9.989 1.00 82.50 95 SER A O 1
ATOM 763 N N . ALA A 1 96 ? 2.742 12.411 -10.017 1.00 86.88 96 ALA A N 1
ATOM 764 C CA . ALA A 1 96 ? 4.202 12.461 -10.138 1.00 86.88 96 ALA A CA 1
ATOM 765 C C . ALA A 1 96 ? 4.918 11.688 -9.011 1.00 86.88 96 ALA A C 1
ATOM 767 O O . ALA A 1 96 ? 5.917 11.010 -9.249 1.00 86.88 96 ALA A O 1
ATOM 768 N N . LEU A 1 97 ? 4.388 11.740 -7.783 1.00 86.12 97 LEU A N 1
ATOM 769 C CA . LEU A 1 97 ? 4.907 10.962 -6.653 1.00 86.12 97 LEU A CA 1
ATOM 770 C C . LEU A 1 97 ? 4.736 9.459 -6.876 1.00 86.12 97 LEU A C 1
ATOM 772 O O . LEU A 1 97 ? 5.666 8.688 -6.642 1.00 86.12 97 LEU A O 1
ATOM 776 N N . GLN A 1 98 ? 3.571 9.043 -7.369 1.00 84.44 98 GLN A N 1
ATOM 777 C CA . GLN A 1 98 ? 3.301 7.640 -7.655 1.00 84.44 98 GLN A CA 1
ATOM 778 C C . GLN A 1 98 ? 4.139 7.124 -8.824 1.00 84.44 98 GLN A C 1
ATOM 780 O O . GLN A 1 98 ? 4.623 5.996 -8.761 1.00 84.44 98 GLN A O 1
ATOM 785 N N . GLN A 1 99 ? 4.388 7.948 -9.842 1.00 85.81 99 GLN A N 1
ATOM 786 C CA . GLN A 1 99 ? 5.298 7.619 -10.934 1.00 85.81 99 GLN A CA 1
ATOM 787 C C . GLN A 1 99 ? 6.727 7.425 -10.412 1.00 85.81 99 GLN A C 1
ATOM 789 O O . GLN A 1 99 ? 7.305 6.367 -10.639 1.00 85.81 99 GLN A O 1
ATOM 794 N N . LYS A 1 100 ? 7.258 8.370 -9.619 1.00 88.00 100 LYS A N 1
ATOM 795 C CA . LYS A 1 100 ? 8.584 8.242 -8.980 1.00 88.00 100 LYS A CA 1
ATOM 796 C C . LYS A 1 100 ? 8.686 6.991 -8.111 1.00 88.00 100 LYS A C 1
ATOM 798 O O . LYS A 1 100 ? 9.672 6.262 -8.195 1.00 88.00 100 LYS A O 1
ATOM 803 N N . SER A 1 101 ? 7.667 6.725 -7.294 1.00 87.00 101 SER A N 1
ATOM 804 C CA . SER A 1 101 ? 7.637 5.531 -6.451 1.00 87.00 101 SER A CA 1
ATOM 805 C C . SER A 1 101 ? 7.598 4.253 -7.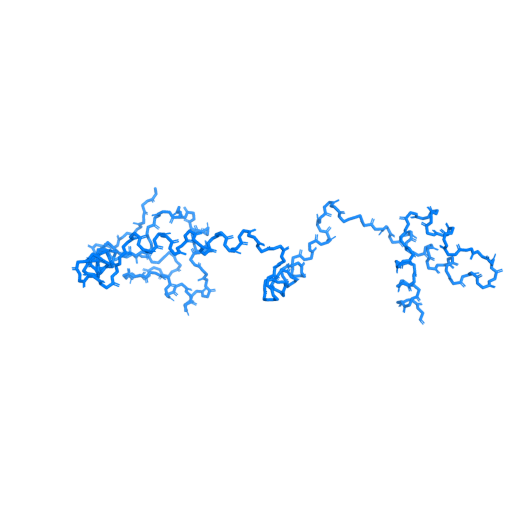286 1.00 87.00 101 SER A C 1
ATOM 807 O O . SER A 1 101 ? 8.323 3.316 -6.973 1.00 87.00 101 SER A O 1
ATOM 809 N N . SER A 1 102 ? 6.793 4.213 -8.350 1.00 86.12 102 SER A N 1
ATOM 810 C CA . SER A 1 102 ? 6.699 3.055 -9.247 1.00 86.12 102 SER A CA 1
ATOM 811 C C . SER A 1 102 ? 8.021 2.812 -9.972 1.00 86.12 102 SER A C 1
ATOM 813 O O . SER A 1 102 ? 8.490 1.679 -10.005 1.00 86.12 102 SER A O 1
ATOM 815 N N . SER A 1 103 ? 8.673 3.870 -10.471 1.00 86.50 103 SER A N 1
ATOM 816 C CA . SER A 1 103 ? 10.010 3.792 -11.068 1.00 86.50 103 SER A CA 1
ATOM 817 C C . SER A 1 103 ? 11.042 3.269 -10.073 1.00 86.50 103 SER A C 1
ATOM 819 O O . SER A 1 103 ? 11.795 2.359 -10.401 1.00 86.50 103 SER A O 1
ATOM 821 N N . ARG A 1 104 ? 11.048 3.774 -8.832 1.00 89.75 104 ARG A N 1
ATOM 822 C CA . ARG A 1 104 ? 11.953 3.286 -7.781 1.00 89.75 104 ARG A CA 1
ATOM 823 C C . ARG A 1 104 ? 11.734 1.801 -7.495 1.00 89.75 104 ARG A C 1
ATOM 825 O O . ARG A 1 104 ? 12.703 1.051 -7.439 1.00 89.75 104 ARG A O 1
ATOM 832 N N . THR A 1 105 ? 10.483 1.372 -7.348 1.00 86.50 105 THR A N 1
ATOM 833 C CA . THR A 1 105 ? 10.137 -0.038 -7.122 1.00 86.50 105 THR A CA 1
ATOM 834 C C . THR A 1 105 ? 10.551 -0.916 -8.301 1.00 86.50 105 THR A C 1
ATOM 836 O O . THR A 1 105 ? 11.110 -1.990 -8.085 1.00 86.50 105 THR A O 1
ATOM 839 N N . ALA A 1 106 ? 10.330 -0.456 -9.536 1.00 85.88 106 ALA A N 1
ATOM 840 C CA . ALA A 1 106 ? 10.768 -1.152 -10.742 1.00 85.88 106 ALA A CA 1
ATOM 841 C C . ALA A 1 106 ? 12.290 -1.343 -10.759 1.00 85.88 106 ALA A C 1
ATOM 843 O O . ALA A 1 106 ? 12.760 -2.442 -11.050 1.00 85.88 106 ALA A O 1
ATOM 844 N N . THR A 1 107 ? 13.041 -0.300 -10.389 1.00 84.12 107 THR A N 1
ATOM 845 C CA . THR A 1 107 ? 14.505 -0.332 -10.334 1.00 84.12 107 THR A CA 1
ATOM 846 C C . THR A 1 107 ? 15.040 -1.249 -9.248 1.00 84.12 107 THR A C 1
ATOM 848 O O . THR A 1 107 ? 15.892 -2.084 -9.537 1.00 84.12 107 THR A O 1
ATOM 851 N N . ILE A 1 108 ? 14.529 -1.135 -8.019 1.00 86.75 108 ILE A N 1
ATOM 852 C CA . ILE A 1 108 ? 14.975 -1.959 -6.883 1.00 86.75 108 ILE A CA 1
ATOM 853 C C . ILE A 1 108 ? 14.773 -3.442 -7.183 1.00 86.75 108 ILE A C 1
ATOM 855 O O . ILE A 1 108 ? 15.669 -4.247 -6.961 1.00 86.75 108 ILE A O 1
ATOM 859 N N . ASN A 1 109 ? 13.609 -3.794 -7.727 1.00 86.88 109 ASN A N 1
ATOM 860 C CA . ASN A 1 109 ? 13.269 -5.186 -8.001 1.00 86.88 109 ASN A CA 1
ATOM 861 C C . ASN A 1 109 ? 13.738 -5.657 -9.383 1.00 86.88 109 ASN A C 1
ATOM 863 O O . ASN A 1 109 ? 13.439 -6.788 -9.758 1.00 86.88 109 ASN A O 1
ATOM 867 N N . ARG A 1 110 ? 14.416 -4.787 -10.152 1.00 85.69 110 ARG A N 1
ATOM 868 C CA . ARG A 1 110 ? 14.885 -5.029 -11.528 1.00 85.69 110 ARG A CA 1
ATOM 869 C C . ARG A 1 110 ? 13.843 -5.786 -12.350 1.00 85.69 110 ARG A C 1
ATOM 871 O O . ARG A 1 110 ? 14.131 -6.809 -12.962 1.00 85.69 110 ARG A O 1
ATOM 878 N N . ILE A 1 111 ? 12.605 -5.293 -12.341 1.00 83.00 111 ILE A N 1
ATOM 879 C CA . ILE A 1 111 ? 11.433 -6.044 -12.829 1.00 83.00 111 ILE A CA 1
ATOM 880 C C . ILE A 1 111 ? 11.556 -6.481 -14.296 1.00 83.00 111 ILE A C 1
ATOM 882 O O . ILE A 1 111 ? 10.948 -7.460 -14.711 1.00 83.00 111 ILE A O 1
ATOM 886 N N . TRP A 1 112 ? 12.358 -5.771 -15.089 1.00 81.94 112 TRP A N 1
ATOM 887 C CA . TRP A 1 112 ? 12.647 -6.101 -16.484 1.00 81.94 112 TRP A CA 1
ATOM 888 C C . TRP A 1 112 ? 13.519 -7.348 -16.653 1.00 81.94 112 TRP A C 1
ATOM 890 O O . TRP A 1 112 ? 13.592 -7.895 -17.748 1.00 81.94 112 TRP A O 1
ATOM 900 N N . GLU A 1 113 ? 14.186 -7.807 -15.598 1.00 81.12 113 GLU A N 1
ATOM 901 C CA . GLU A 1 113 ? 14.919 -9.065 -15.617 1.00 81.12 113 GLU A CA 1
ATOM 902 C C . GLU A 1 113 ? 13.945 -10.223 -15.434 1.00 81.12 113 GLU A C 1
ATOM 904 O O . GLU A 1 113 ? 13.942 -11.162 -16.223 1.00 81.12 113 GLU A O 1
ATOM 909 N N . THR A 1 114 ? 13.085 -10.169 -14.428 1.00 77.62 114 THR A N 1
ATOM 910 C CA . THR A 1 114 ? 12.202 -11.289 -14.077 1.00 77.62 114 THR A CA 1
ATOM 911 C C . THR A 1 114 ? 10.917 -11.343 -14.898 1.00 77.62 114 THR A C 1
ATOM 913 O O . THR A 1 114 ? 10.291 -12.398 -14.971 1.00 77.62 114 THR A O 1
ATOM 916 N N . SER A 1 115 ? 10.511 -10.235 -15.524 1.00 77.81 115 SER A N 1
ATOM 917 C CA . SER A 1 115 ? 9.235 -10.161 -16.231 1.00 77.81 115 SER A CA 1
ATOM 918 C C . SER A 1 115 ? 9.230 -10.992 -17.522 1.00 77.81 115 SER A C 1
ATOM 920 O O . SER A 1 115 ? 10.010 -10.702 -18.432 1.00 77.81 115 SER A O 1
ATOM 922 N N . PRO A 1 116 ? 8.288 -11.942 -17.679 1.00 76.31 116 PRO A N 1
ATOM 923 C CA . PRO A 1 116 ? 8.134 -12.711 -18.915 1.00 76.31 116 PRO A CA 1
ATOM 924 C C . PRO A 1 116 ? 7.680 -11.849 -20.105 1.00 76.31 116 PRO A C 1
ATOM 926 O O . PRO A 1 116 ? 7.829 -12.256 -21.254 1.00 76.31 116 PRO A O 1
ATOM 929 N N . ALA A 1 117 ? 7.146 -10.649 -19.851 1.00 76.44 117 ALA A N 1
ATOM 930 C CA . ALA A 1 117 ? 6.759 -9.708 -20.899 1.00 76.44 117 ALA A CA 1
ATOM 931 C C . ALA A 1 117 ? 7.962 -8.970 -21.516 1.00 76.44 117 ALA A C 1
ATOM 933 O O . ALA A 1 117 ? 7.855 -8.437 -22.621 1.00 76.44 117 ALA A O 1
ATOM 934 N N . VAL A 1 118 ? 9.109 -8.929 -20.826 1.00 75.69 118 VAL A N 1
ATOM 935 C CA . VAL A 1 118 ? 10.325 -8.288 -21.338 1.00 75.69 118 VAL A CA 1
ATOM 936 C C . VAL A 1 118 ? 11.169 -9.330 -22.062 1.00 75.69 118 VAL A C 1
ATOM 938 O O . VAL A 1 118 ? 11.858 -10.145 -21.451 1.00 75.69 118 VAL A O 1
ATOM 941 N N . LYS A 1 119 ? 11.133 -9.295 -23.397 1.00 73.25 119 LYS A N 1
ATOM 942 C CA . LYS A 1 119 ? 11.984 -10.149 -24.233 1.00 73.25 119 LYS A CA 1
ATOM 943 C C . LYS A 1 119 ? 13.451 -9.770 -24.018 1.00 73.25 119 LYS A C 1
ATOM 945 O O . LYS A 1 119 ? 13.858 -8.651 -24.328 1.00 73.25 119 LYS A O 1
ATOM 950 N N . ARG A 1 120 ? 14.250 -10.702 -23.496 1.00 76.75 120 ARG A N 1
ATOM 951 C CA . ARG A 1 120 ? 15.704 -10.536 -23.395 1.00 76.75 120 ARG A CA 1
ATOM 952 C C . ARG A 1 120 ? 16.342 -10.885 -24.737 1.00 76.75 120 ARG A C 1
ATOM 954 O O . ARG A 1 120 ? 16.076 -11.949 -25.288 1.00 76.75 120 ARG A O 1
ATOM 961 N N . VAL A 1 121 ? 17.197 -10.002 -25.242 1.00 85.00 121 VAL A N 1
ATOM 962 C CA . VAL A 1 121 ? 18.032 -10.288 -26.414 1.00 85.00 121 VAL A CA 1
ATOM 963 C C . VAL A 1 121 ? 19.284 -11.024 -25.942 1.00 85.00 121 VAL A C 1
ATOM 965 O O . VAL A 1 121 ? 19.884 -10.632 -24.939 1.00 85.00 121 VAL A O 1
ATOM 968 N N . SER A 1 122 ? 19.674 -12.097 -26.633 1.00 87.88 122 SER A N 1
ATOM 969 C CA . SER A 1 122 ? 20.895 -12.831 -26.294 1.00 87.88 122 SER A CA 1
ATOM 970 C C . SER A 1 122 ? 22.138 -11.957 -26.510 1.00 87.88 122 SER A C 1
ATOM 972 O O . SER A 1 122 ? 22.165 -11.067 -27.364 1.00 87.88 122 SER A O 1
ATOM 974 N N . ALA A 1 123 ? 23.202 -12.219 -25.745 1.00 87.44 123 ALA A N 1
ATOM 975 C CA . ALA A 1 123 ? 24.471 -11.503 -25.903 1.00 87.44 123 ALA A CA 1
ATOM 976 C C . ALA A 1 123 ? 25.065 -11.680 -27.312 1.00 87.44 123 ALA A C 1
ATOM 978 O O . ALA A 1 123 ? 25.740 -10.790 -27.820 1.00 87.44 123 ALA A O 1
ATOM 979 N N . GLU A 1 124 ? 24.786 -12.815 -27.951 1.00 91.50 124 GLU A N 1
ATOM 980 C CA . GLU A 1 124 ? 25.198 -13.111 -29.320 1.00 91.50 124 GLU A CA 1
ATOM 981 C C . GLU A 1 124 ? 24.518 -12.191 -30.337 1.00 91.50 124 GLU A C 1
ATOM 983 O O . GLU A 1 124 ? 25.217 -11.536 -31.108 1.00 91.50 124 GLU A O 1
ATOM 988 N N . ILE A 1 125 ? 23.189 -12.038 -30.261 1.00 91.50 125 ILE A N 1
ATOM 989 C CA . ILE A 1 125 ? 22.441 -11.125 -31.139 1.00 91.50 125 ILE A CA 1
ATOM 990 C C . ILE A 1 125 ? 22.898 -9.677 -30.930 1.00 91.50 125 ILE A C 1
ATOM 992 O O . ILE A 1 125 ? 23.044 -8.937 -31.900 1.00 91.50 125 ILE A O 1
ATOM 996 N N . ARG A 1 126 ? 23.181 -9.263 -29.684 1.00 91.25 126 ARG A N 1
ATOM 997 C CA . ARG A 1 126 ? 23.728 -7.922 -29.410 1.00 91.25 126 ARG A CA 1
ATOM 998 C C . ARG A 1 126 ? 25.089 -7.718 -30.081 1.00 91.25 126 ARG A C 1
ATOM 1000 O O . ARG A 1 126 ? 25.282 -6.698 -30.737 1.00 91.25 126 ARG A O 1
ATOM 1007 N N . ARG A 1 127 ? 26.024 -8.665 -29.931 1.00 91.69 127 ARG A N 1
ATOM 1008 C CA . ARG A 1 127 ? 27.358 -8.571 -30.554 1.00 91.69 127 ARG A CA 1
ATOM 1009 C C . ARG A 1 127 ? 27.259 -8.497 -32.073 1.00 91.69 127 ARG A C 1
ATOM 1011 O O . ARG A 1 127 ? 27.918 -7.661 -32.685 1.00 91.69 127 ARG A O 1
ATOM 1018 N N . GLU A 1 128 ? 26.407 -9.329 -32.660 1.00 93.56 128 GLU A N 1
ATOM 1019 C CA . GLU A 1 128 ? 26.189 -9.359 -34.103 1.00 93.56 128 GLU A CA 1
ATOM 1020 C C . GLU A 1 128 ? 25.568 -8.054 -34.621 1.00 93.56 128 GLU A C 1
ATOM 1022 O O . GLU A 1 128 ? 26.050 -7.475 -35.597 1.00 93.56 128 GLU A O 1
ATOM 1027 N N . ALA A 1 129 ? 24.567 -7.523 -33.913 1.00 92.56 129 ALA A N 1
ATOM 1028 C CA . ALA A 1 129 ? 23.959 -6.233 -34.219 1.00 92.56 129 ALA A CA 1
ATOM 1029 C C . ALA A 1 129 ? 24.991 -5.095 -34.224 1.00 92.56 129 ALA A C 1
ATOM 1031 O O . ALA A 1 129 ? 25.033 -4.299 -35.162 1.00 92.56 129 ALA A O 1
ATOM 1032 N N . VAL A 1 130 ? 25.850 -5.026 -33.202 1.00 93.00 130 VAL A N 1
ATOM 1033 C CA . VAL A 1 130 ? 26.892 -3.991 -33.101 1.00 93.00 130 VAL A CA 1
ATOM 1034 C C . VAL A 1 130 ? 27.936 -4.152 -34.205 1.00 93.00 130 VAL A C 1
ATOM 1036 O O . VAL A 1 130 ? 28.320 -3.162 -34.830 1.00 93.00 130 VAL A O 1
ATOM 1039 N N . ARG A 1 131 ? 28.361 -5.388 -34.495 1.00 92.94 131 ARG A N 1
ATOM 1040 C CA . ARG A 1 131 ? 29.304 -5.693 -35.579 1.00 92.94 131 ARG A CA 1
ATOM 1041 C C . ARG A 1 131 ? 28.781 -5.196 -36.930 1.00 92.94 131 ARG A C 1
ATOM 1043 O O . ARG A 1 131 ? 29.497 -4.469 -37.617 1.00 92.94 131 ARG A O 1
ATOM 1050 N N . ARG A 1 132 ? 27.529 -5.517 -37.283 1.00 93.12 132 ARG A N 1
ATOM 1051 C CA . ARG A 1 132 ? 26.896 -5.053 -38.535 1.00 93.12 132 ARG A CA 1
ATOM 1052 C C . ARG A 1 132 ? 26.710 -3.539 -38.566 1.00 93.12 132 ARG A C 1
ATOM 1054 O O . ARG A 1 132 ? 26.976 -2.908 -39.583 1.00 93.12 132 ARG A O 1
ATOM 1061 N N . MET A 1 133 ? 26.329 -2.932 -37.441 1.00 92.50 133 MET A N 1
ATOM 1062 C CA . MET A 1 133 ? 26.186 -1.476 -37.333 1.00 92.50 133 MET A CA 1
ATOM 1063 C C . MET A 1 133 ? 27.511 -0.725 -37.538 1.00 92.50 133 MET A C 1
ATOM 1065 O O . MET A 1 133 ? 27.490 0.358 -38.126 1.00 92.50 133 MET A O 1
ATOM 1069 N N . LYS A 1 134 ? 28.648 -1.290 -37.098 1.00 90.62 134 LYS A N 1
ATOM 1070 C CA . LYS A 1 134 ? 29.998 -0.742 -37.332 1.00 90.62 134 LYS A CA 1
ATOM 1071 C C . LYS A 1 134 ? 30.467 -0.957 -38.774 1.00 90.62 134 LYS A C 1
ATOM 1073 O O . LYS A 1 134 ? 30.940 -0.016 -39.395 1.00 90.62 134 LYS A O 1
ATOM 1078 N N . ALA A 1 135 ? 30.258 -2.152 -39.329 1.00 91.50 135 ALA A N 1
ATOM 1079 C CA . ALA A 1 135 ? 30.643 -2.488 -40.704 1.00 91.50 135 ALA A CA 1
ATOM 1080 C C . ALA A 1 135 ? 29.780 -1.799 -41.782 1.00 91.50 135 ALA A C 1
ATOM 1082 O O . ALA A 1 135 ? 30.095 -1.860 -42.967 1.00 91.50 135 ALA A O 1
ATOM 1083 N N . ARG A 1 136 ? 28.698 -1.115 -41.387 1.00 90.69 136 ARG A N 1
ATOM 1084 C CA . ARG A 1 136 ? 27.739 -0.466 -42.292 1.00 90.69 136 ARG A CA 1
ATOM 1085 C C . ARG A 1 136 ? 28.375 0.531 -43.263 1.00 90.69 136 ARG A C 1
ATOM 1087 O O . ARG A 1 136 ? 27.875 0.687 -44.375 1.00 90.69 136 ARG A O 1
ATOM 1094 N N . SER A 1 137 ? 29.444 1.215 -42.850 1.00 83.31 137 SER A N 1
ATOM 1095 C CA . SER A 1 137 ? 30.185 2.149 -43.710 1.00 83.31 137 SER A CA 1
ATOM 1096 C C . SER A 1 137 ? 30.849 1.462 -44.903 1.00 83.31 137 SER A C 1
ATOM 1098 O O . SER A 1 137 ? 31.041 2.100 -45.930 1.00 83.31 137 SER A O 1
ATOM 1100 N N . GLU A 1 138 ? 31.168 0.175 -44.777 1.00 87.06 138 GLU A N 1
ATOM 1101 C CA . GLU A 1 138 ? 31.828 -0.629 -45.808 1.00 87.06 138 GLU A CA 1
ATOM 1102 C C . GLU A 1 138 ? 30.820 -1.490 -46.581 1.00 87.06 138 GLU A C 1
ATOM 1104 O O . GLU A 1 138 ? 30.930 -1.640 -47.794 1.00 87.06 138 GLU A O 1
ATOM 1109 N N . THR A 1 139 ? 29.802 -2.030 -45.901 1.00 86.12 139 THR A N 1
ATOM 1110 C CA . THR A 1 139 ? 28.813 -2.940 -46.504 1.00 86.12 139 THR A CA 1
ATOM 1111 C C . THR A 1 139 ? 27.640 -2.229 -47.181 1.00 86.12 139 THR A C 1
ATOM 1113 O O . THR A 1 139 ? 26.911 -2.852 -47.949 1.00 86.12 139 THR A O 1
ATOM 1116 N N . GLY A 1 140 ? 27.407 -0.944 -46.883 1.00 88.94 140 GLY A N 1
ATOM 1117 C CA . GLY A 1 140 ? 26.262 -0.186 -47.405 1.00 88.94 140 GLY A CA 1
ATOM 1118 C C . GLY A 1 140 ? 24.899 -0.672 -46.893 1.00 88.94 140 GLY A C 1
ATOM 1119 O O . GLY A 1 140 ? 23.855 -0.296 -47.430 1.00 88.94 140 GLY A O 1
ATOM 1120 N N . GLU A 1 141 ? 24.888 -1.518 -45.862 1.00 89.75 141 GLU A N 1
ATOM 1121 C CA . GLU A 1 141 ? 23.679 -2.151 -45.354 1.00 89.75 141 GLU A CA 1
ATOM 1122 C C . GLU A 1 141 ? 22.695 -1.135 -44.736 1.00 89.75 141 GLU A C 1
ATOM 1124 O O . GLU A 1 141 ? 23.079 -0.192 -44.040 1.00 89.75 141 GLU A O 1
ATOM 1129 N N . LYS A 1 142 ? 21.384 -1.317 -44.940 1.00 93.50 142 LYS A N 1
ATOM 1130 C CA . LYS A 1 142 ? 20.374 -0.460 -44.301 1.00 93.50 142 LYS A CA 1
ATOM 1131 C C . LYS A 1 142 ? 20.142 -0.887 -42.851 1.00 93.50 142 LYS A C 1
ATOM 1133 O O . LYS A 1 142 ? 19.860 -2.045 -42.574 1.00 93.50 142 LYS A O 1
ATOM 1138 N N . VAL A 1 143 ? 20.112 0.082 -41.931 1.00 92.50 143 VAL A N 1
ATOM 1139 C CA . VAL A 1 143 ? 19.824 -0.149 -40.494 1.00 92.50 143 VAL A CA 1
ATOM 1140 C C . VAL A 1 143 ? 18.485 -0.861 -40.276 1.00 92.50 143 VAL A C 1
ATOM 1142 O O . VAL A 1 143 ? 18.357 -1.677 -39.369 1.00 92.50 143 VAL A O 1
ATOM 1145 N N . ARG A 1 144 ? 17.491 -0.575 -41.126 1.00 94.06 144 ARG A N 1
ATOM 1146 C CA . ARG A 1 144 ? 16.186 -1.246 -41.085 1.00 94.06 144 ARG A CA 1
ATOM 1147 C C . ARG A 1 144 ? 16.293 -2.742 -41.390 1.00 94.06 144 ARG A C 1
ATOM 1149 O O . ARG A 1 144 ? 15.680 -3.521 -40.682 1.00 94.06 144 ARG A O 1
ATOM 1156 N N . SER A 1 145 ? 17.129 -3.137 -42.347 1.00 93.44 145 SER A N 1
ATOM 1157 C CA . SER A 1 145 ? 17.358 -4.548 -42.677 1.00 93.44 145 SER A CA 1
ATOM 1158 C C . SER A 1 145 ? 18.008 -5.303 -41.514 1.00 93.44 145 SER A C 1
ATOM 1160 O O . SER A 1 145 ? 17.515 -6.357 -41.134 1.00 93.44 145 SER A O 1
ATOM 1162 N N . ILE A 1 146 ? 19.016 -4.708 -40.859 1.00 92.75 146 ILE A N 1
ATOM 1163 C CA . ILE A 1 146 ? 19.630 -5.269 -39.639 1.00 92.75 146 ILE A CA 1
ATOM 1164 C C . ILE A 1 146 ? 18.577 -5.466 -38.537 1.00 92.75 146 ILE A C 1
ATOM 1166 O O . ILE A 1 146 ? 18.562 -6.491 -37.857 1.00 92.75 146 ILE A O 1
ATOM 1170 N N . ALA A 1 147 ? 17.708 -4.470 -38.339 1.00 93.19 147 ALA A N 1
ATOM 1171 C CA . ALA A 1 147 ? 16.662 -4.507 -37.321 1.00 93.19 147 ALA A CA 1
ATOM 1172 C C . ALA A 1 147 ? 15.637 -5.615 -37.593 1.00 93.19 147 ALA A C 1
ATOM 1174 O O . ALA A 1 147 ? 15.318 -6.380 -36.685 1.00 93.19 147 ALA A O 1
ATOM 1175 N N . ASP A 1 148 ? 15.169 -5.722 -38.835 1.00 93.12 148 ASP A N 1
ATOM 1176 C CA . ASP A 1 148 ? 14.169 -6.707 -39.237 1.00 93.12 148 ASP A CA 1
ATOM 1177 C C . ASP A 1 148 ? 14.736 -8.138 -39.156 1.00 93.12 148 ASP A C 1
ATOM 1179 O O . ASP A 1 148 ? 14.091 -9.022 -38.593 1.00 93.12 148 ASP A O 1
ATOM 1183 N N . GLU A 1 149 ? 15.971 -8.362 -39.622 1.00 93.00 149 GLU A N 1
ATOM 1184 C CA . GLU A 1 149 ? 16.627 -9.680 -39.598 1.00 93.00 149 GLU A CA 1
ATOM 1185 C C . GLU A 1 149 ? 16.942 -10.169 -38.180 1.00 93.00 149 GLU A C 1
ATOM 1187 O O . GLU A 1 149 ? 16.777 -11.350 -37.874 1.00 93.00 149 GLU A O 1
ATOM 1192 N N . LEU A 1 150 ? 17.380 -9.269 -37.296 1.00 91.38 150 LEU A N 1
ATOM 1193 C CA . LEU A 1 150 ? 17.691 -9.611 -35.905 1.00 91.38 150 LEU A CA 1
ATOM 1194 C C . LEU A 1 150 ? 16.4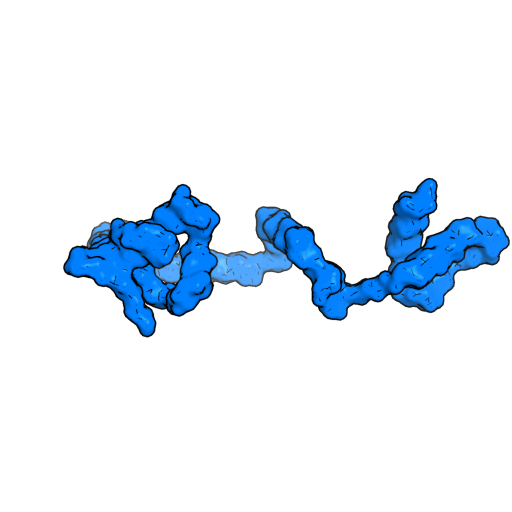69 -9.514 -34.978 1.00 91.38 150 LEU A C 1
ATOM 1196 O O . LEU A 1 150 ? 16.589 -9.790 -33.782 1.00 91.38 150 LEU A O 1
ATOM 1200 N N . ASN A 1 151 ? 15.299 -9.141 -35.512 1.00 90.19 151 ASN A N 1
ATOM 1201 C CA . ASN A 1 151 ? 14.061 -8.895 -34.768 1.00 90.19 151 ASN A CA 1
ATOM 1202 C C . ASN A 1 151 ? 14.260 -7.903 -33.603 1.00 90.19 151 ASN A C 1
ATOM 1204 O O . ASN A 1 151 ? 13.885 -8.148 -32.451 1.00 90.19 151 ASN A O 1
ATOM 1208 N N . LEU A 1 152 ? 14.908 -6.778 -33.909 1.00 90.38 152 LEU A N 1
ATOM 1209 C CA . LEU A 1 152 ? 15.268 -5.711 -32.980 1.00 90.38 152 LEU A CA 1
ATOM 1210 C C . LEU A 1 152 ? 14.563 -4.405 -33.344 1.00 90.38 152 LEU A C 1
ATOM 1212 O O . LEU A 1 152 ? 14.207 -4.156 -34.489 1.00 90.38 152 LEU A O 1
ATOM 1216 N N . SER A 1 153 ? 14.415 -3.508 -32.368 1.00 90.38 153 SER A N 1
ATOM 1217 C CA . SER A 1 153 ? 13.998 -2.137 -32.661 1.00 90.38 153 SER A CA 1
ATOM 1218 C C . SER A 1 153 ? 15.182 -1.297 -33.148 1.00 90.38 153 SER A C 1
ATOM 1220 O O . SER A 1 153 ? 16.312 -1.451 -32.675 1.00 90.38 153 SER A O 1
ATOM 1222 N N . LEU A 1 154 ? 14.913 -0.332 -34.034 1.00 91.56 154 LEU A N 1
ATOM 1223 C CA . LEU A 1 154 ? 15.916 0.641 -34.495 1.00 91.56 154 LEU A CA 1
ATOM 1224 C C . LEU A 1 154 ? 16.584 1.369 -33.319 1.00 91.56 154 LEU A C 1
ATOM 1226 O O . LEU A 1 154 ? 17.797 1.559 -33.303 1.00 91.56 154 LEU A O 1
ATOM 1230 N N . SER A 1 155 ? 15.799 1.737 -32.303 1.00 90.06 155 SER A N 1
ATOM 1231 C CA . SER A 1 155 ? 16.298 2.411 -31.102 1.00 90.06 155 SER A CA 1
ATOM 1232 C C . SER A 1 155 ? 17.306 1.560 -30.325 1.00 90.06 155 SER A C 1
ATOM 1234 O O . SER A 1 155 ? 18.269 2.110 -29.796 1.00 90.06 155 SER A O 1
ATOM 1236 N N . CYS A 1 156 ? 17.129 0.233 -30.270 1.00 88.69 156 CYS A N 1
ATOM 1237 C CA . CYS A 1 156 ? 18.112 -0.659 -29.650 1.00 88.69 156 CYS A CA 1
ATOM 1238 C C . CYS A 1 156 ? 19.447 -0.640 -30.402 1.00 88.69 156 CYS A C 1
ATOM 1240 O O . CYS A 1 156 ? 20.486 -0.565 -29.752 1.00 88.69 156 CYS A O 1
ATOM 1242 N N . LEU A 1 157 ? 19.419 -0.651 -31.740 1.00 91.50 157 LEU A N 1
ATOM 1243 C CA . LEU A 1 157 ? 20.632 -0.626 -32.565 1.00 91.50 157 LEU A CA 1
ATOM 1244 C C . LEU A 1 157 ? 21.446 0.655 -32.354 1.00 91.50 157 LEU A C 1
ATOM 1246 O O . LEU A 1 157 ? 22.647 0.582 -32.107 1.00 91.50 157 LEU A O 1
ATOM 1250 N N . TYR A 1 158 ? 20.797 1.823 -32.406 1.00 92.81 158 TYR A N 1
ATOM 1251 C CA . TYR A 1 158 ? 21.478 3.103 -32.182 1.00 92.81 158 TYR A CA 1
ATOM 1252 C C . TYR A 1 158 ? 22.012 3.238 -30.758 1.00 92.81 158 TYR A C 1
ATOM 1254 O O . TYR A 1 158 ? 23.129 3.712 -30.569 1.00 92.81 158 TYR A O 1
ATOM 1262 N N . ARG A 1 159 ? 21.244 2.787 -29.757 1.00 91.06 159 ARG A N 1
ATOM 1263 C CA . ARG A 1 159 ? 21.693 2.807 -28.364 1.00 91.06 159 ARG A CA 1
ATOM 1264 C C . ARG A 1 159 ? 22.940 1.947 -28.166 1.00 91.06 159 ARG A C 1
ATOM 1266 O O . ARG A 1 159 ? 23.901 2.428 -27.587 1.00 91.06 159 ARG A O 1
ATOM 1273 N N . TRP A 1 160 ? 22.953 0.709 -28.660 1.00 91.88 160 TRP A N 1
ATOM 1274 C CA . TRP A 1 160 ? 24.121 -0.165 -28.503 1.00 91.88 160 TRP A CA 1
ATOM 1275 C C . TRP A 1 160 ? 25.332 0.319 -29.293 1.00 91.88 160 TRP A C 1
ATOM 1277 O O . TRP A 1 160 ? 26.448 0.204 -28.804 1.00 91.88 160 TRP A O 1
ATOM 1287 N N . GLN A 1 161 ? 25.129 0.909 -30.474 1.00 88.12 161 GLN A N 1
ATOM 1288 C CA . GLN A 1 161 ? 26.224 1.545 -31.205 1.00 88.12 161 GLN A CA 1
ATOM 1289 C C . GLN A 1 161 ? 26.844 2.709 -30.414 1.00 88.12 161 GLN A C 1
ATOM 1291 O O . GLN A 1 161 ? 28.057 2.866 -30.461 1.00 88.12 161 GLN A O 1
ATOM 1296 N N . ALA A 1 162 ? 26.033 3.498 -29.700 1.00 87.19 162 ALA A N 1
ATOM 1297 C CA . ALA A 1 162 ? 26.500 4.611 -28.871 1.00 87.19 162 ALA A CA 1
ATOM 1298 C C . ALA A 1 162 ? 27.120 4.175 -27.528 1.00 87.19 162 ALA A C 1
ATOM 1300 O O . ALA A 1 162 ? 27.901 4.922 -26.958 1.00 87.19 162 ALA A O 1
ATOM 1301 N N . GLU A 1 163 ? 26.760 2.999 -27.004 1.00 84.94 163 GLU A N 1
ATOM 1302 C CA . GLU A 1 163 ? 27.381 2.414 -25.801 1.00 84.94 163 GLU A CA 1
ATOM 1303 C C . GLU A 1 163 ? 28.749 1.769 -26.102 1.00 84.94 163 GLU A C 1
ATOM 1305 O O . GLU A 1 163 ? 29.621 1.764 -25.237 1.00 84.94 163 GLU A O 1
ATOM 1310 N N . ASP A 1 164 ? 28.928 1.221 -27.312 1.00 77.25 164 ASP A N 1
ATOM 1311 C CA . ASP A 1 164 ? 30.119 0.461 -27.729 1.00 77.25 164 ASP A CA 1
ATOM 1312 C C . ASP A 1 164 ? 31.088 1.270 -28.629 1.00 77.25 164 ASP A C 1
ATOM 1314 O O . ASP A 1 164 ? 32.036 0.695 -29.190 1.00 77.25 164 ASP A O 1
ATOM 1318 N N . GLY A 1 165 ? 30.809 2.557 -28.857 1.00 57.78 165 GLY A N 1
ATOM 1319 C CA . GLY A 1 165 ? 31.609 3.492 -29.660 1.00 57.78 165 GLY A CA 1
ATOM 1320 C C . GLY A 1 165 ? 32.208 4.585 -28.796 1.00 57.78 165 GLY A C 1
ATOM 1321 O O . GLY A 1 165 ? 33.412 4.856 -28.987 1.00 57.78 165 GLY A O 1
#

pLDDT: mean 87.24, std 9.14, range [42.88, 97.62]

Secondary structure (DSSP, 8-state):
----B-TTSPEEPTTT--EESB-HHHHHHHS---HHHHHHHTT--TTS-SB-HHHHHHHHHHHHHHHHTTS--HHHHHHHHHHHHHHHHT--S--HHHHHHHHHHHHHTTHHHH-TTSPPPPHHHHHHHHHHHHHHHHH---HHHHHHHTT--HHHHHHHHHH--

Foldseek 3Di:
DDQDADPVQFGADPVPRDTHQACQVVCCPPVVDGPVVSCVVVVNDPPDHRGGPVSVVVVVVVVVVCCVVVVDDPVVVVVVVVVVVVVVVPPPDDDPVVVVVVVVVCVVVVCLVVDPVNDDQDPVLLVVLLVCLVCCVVVVDDLVVSCVVSVHDSVSSVVSNVVVD

=== Feature glossary ===
Annotated list of the representations used here:

Nearest PDB structures. The Foldseek neighbor list gives the closest experimentally determined structures in the PDB, ranked by structural alignment. TM-score near 1 means near-identical fold; near 0.3 means only rough topology match. This is how one finds what a novel AlphaFold prediction most resembles in the solved-structure universe.

Foldseek 3Di. Foldseek's 3Di representation compresses backbone geometry into a per-residue letter drawn from a learned twenty-state alphabet. It captures the tertiary interaction pattern around each residue — which residues are packed against it in space, regardless of where they are in sequence.

Radius of gyration, Cα contacts, bounding box. Radius of gyration (Rg) is the root-mean-square distance of Cα atoms from their centroid — a single number for overall size and compactness. A globular domain of N residues has Rg ≈ 2.2·N^0.38 Å; an extended or disordered chain has a much larger Rg. The Cα contact count is the number of residue pairs whose Cα atoms are within 8 Å and are more than four positions apart in sequence — a standard proxy for tertiary packing density. The bounding box is the smallest axis-aligned box enclosing all Cα atoms.

InterPro / GO / CATH / organism. The annotation block draws on four external resources. InterPro: which protein families and domains the sequence belongs to. GO: standardized terms for what the protein does, what process it participates in, and where in the cell it acts. CATH: which structural fold it has in the CATH hierarchy. Organism: the species of origin.

mmCIF coordinates. The mmCIF block holds the 3D Cartesian coordinates of each backbone atom (N, Cα, C, O) in ångströ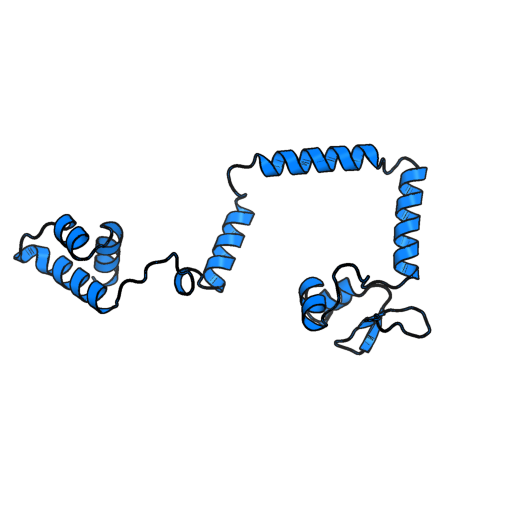ms. mmCIF is the PDB's canonical archive format — a tagged-loop text representation of the atomic model.

pLDDT. pLDDT is the predicted lDDT-Cα score: AlphaFold's confidence that the local environment of each residue (all inter-atomic distances within 15 Å) is correctly placed. It is a per-residue number between 0 and 100, with higher meaning more reliable.

Backbone torsions (φ/ψ). φ (phi) and ψ (psi) are the two rotatable backbone dihedrals per residue: φ is the C(i-1)–N–Cα–C torsion, ψ is the N–Cα–C–N(i+1) torsion, both in degrees on (−180°, 180°]. α-helical residues cluster near (−60°, −45°); β-strand residues near (−120°, +130°). A Ramachandran plot is simply a scatter of (φ, ψ) for every residue.

B-factor. For experimental (PDB) structures, the B-factor (temperature factor) quantifies the positional spread of each atom in the crystal — a combination of thermal vibration and static disorder — in units of Å². High B-factors mark flexible loops or poorly resolved regions; low B-factors mark the rigid, well-ordered core.

Secondary structure (3-state, P-SEA). SS3 is a coarse helix/strand/coil call (letters a/b/c) made by the P-SEA algorithm from inter-Cα distances and dihedrals. It is less detailed than DSSP but needs only Cα positions.

Predicted aligned error. Predicted aligned error is AlphaFold's pairwise confidence. Unlike pLDDT (per-residue), PAE is per-residue-pair and captures whether two parts of the structure are correctly placed relative to each other. Units are ångströms of expected positional error.

Solvent-accessible surface area. Solvent-accessible surface area (SASA) is the area in Å² traced out by the centre of a 1.4 Å probe sphere (a water molecule) rolled over the protein's van der Waals surface (Shrake–Rupley / Lee–Richards construction). Buried residues have near-zero SASA; fully exposed residues can exceed 200 Å². The total SASA scales roughly with the number of surface residues.

Secondary structure (8-state, DSSP). The SS8 string is DSSP's per-residue secondary-structure call. α-helix (H) means an i→i+4 H-bond ladder; β-strand (E) means the residue participates in a β-sheet; 3₁₀ (G) and π (I) are tighter and wider helices; T/S are turns/bends; '-' is loop.

Rendered structure images. Structure images are PyMOL renders from six orthogonal camera directions. Cartoon representation draws helices as coils and strands as arrows; sticks shows the backbone as bonds; surface shows the solvent-excluded envelope. Rainbow coloring maps sequence position to hue (blue→red, N→C); chain coloring assigns a distinct color per polypeptide.

Sequence. The amino-acid sequence is the protein's primary structure: the linear order of residues from the N-terminus to the C-terminus, written in one-letter code. Everything else here — the 3D coordinates, the secondary structure, the domain annotations — is ultimately a consequence of this string.

Contact-map, Ramachandran, and PAE plots. Three diagnostic plots accompany the record. The Cα contact map visualizes the tertiary structure as a 2D adjacency matrix (8 Å cutoff, sequence-local contacts suppressed). The Ramachandran plot shows the distribution of backbone (φ, ψ) torsions, with points in the α and β basins reflecting secondary structure content. The PAE plot shows AlphaFold's inter-residue confidence as a color matrix.